Protein AF-A0A7V3RK52-F1 (afdb_monomer)

pLDDT: mean 86.35, std 11.56, range [51.62, 96.75]

Structure (mmCIF, N/CA/C/O backbone):
data_AF-A0A7V3RK52-F1
#
_entry.id   AF-A0A7V3RK52-F1
#
loop_
_atom_site.group_PDB
_atom_site.id
_atom_site.type_symbol
_atom_site.label_atom_id
_atom_site.label_alt_id
_atom_site.label_comp_id
_atom_site.label_asym_id
_atom_site.label_entity_id
_atom_site.label_seq_id
_atom_site.pdbx_PDB_ins_code
_atom_site.Cartn_x
_atom_site.Cartn_y
_atom_site.Cartn_z
_atom_site.occupancy
_atom_site.B_iso_or_equiv
_atom_site.auth_seq_id
_atom_site.auth_comp_id
_atom_site.auth_asym_id
_atom_site.auth_atom_id
_atom_site.pdbx_PDB_model_num
ATOM 1 N N . MET A 1 1 ? 13.527 3.324 5.454 1.00 51.62 1 MET A N 1
ATOM 2 C CA . MET A 1 1 ? 12.072 3.579 5.316 1.00 51.62 1 MET A CA 1
ATOM 3 C C . MET A 1 1 ? 11.923 4.646 4.240 1.00 51.62 1 MET A C 1
ATOM 5 O O . MET A 1 1 ? 12.483 5.712 4.438 1.00 51.62 1 MET A O 1
ATOM 9 N N . MET A 1 2 ? 11.324 4.361 3.076 1.00 53.75 2 MET A N 1
ATOM 10 C CA . MET A 1 2 ? 11.261 5.353 1.985 1.00 53.75 2 MET A CA 1
ATOM 11 C C . MET A 1 2 ? 10.321 6.516 2.338 1.00 53.75 2 MET A C 1
ATOM 13 O O . MET A 1 2 ? 9.265 6.306 2.928 1.00 53.75 2 MET A O 1
ATOM 17 N N . TRP A 1 3 ? 10.708 7.736 1.963 1.00 58.06 3 TRP A N 1
ATOM 18 C CA . TRP A 1 3 ? 10.046 8.989 2.351 1.00 58.06 3 TRP A CA 1
ATOM 19 C C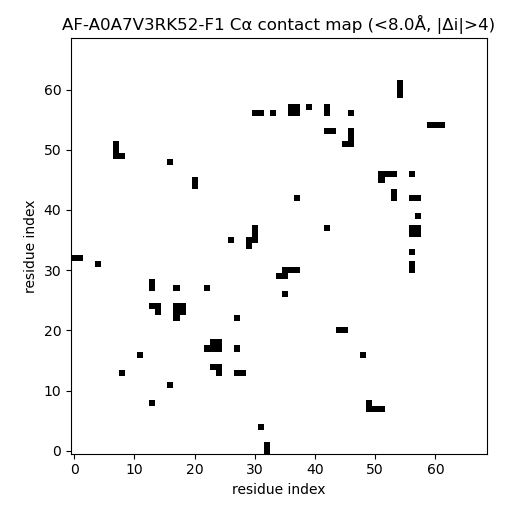 . TRP A 1 3 ? 8.628 9.168 1.783 1.00 58.06 3 TRP A C 1
ATOM 21 O O . TRP A 1 3 ? 7.750 9.666 2.482 1.00 58.06 3 TRP A O 1
ATOM 31 N N . TRP A 1 4 ? 8.356 8.675 0.571 1.00 63.19 4 TRP A N 1
ATOM 32 C CA . TRP A 1 4 ? 7.043 8.805 -0.087 1.00 63.19 4 TRP A CA 1
ATOM 33 C C . TRP A 1 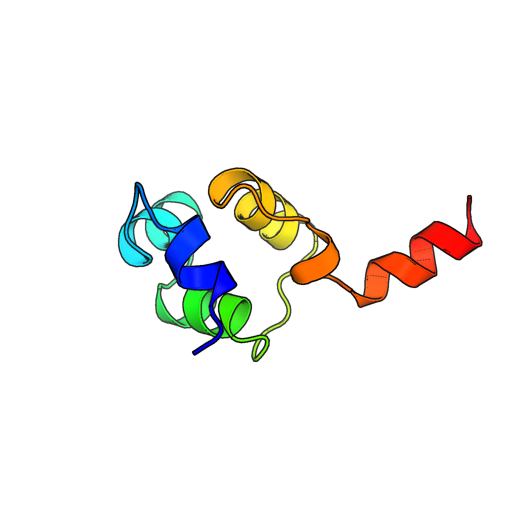4 ? 5.905 8.062 0.635 1.00 63.19 4 TRP A C 1
ATOM 35 O O . TRP A 1 4 ? 4.734 8.361 0.426 1.00 63.19 4 TRP A O 1
ATOM 45 N N . TYR A 1 5 ? 6.247 7.100 1.491 1.00 65.31 5 TYR A N 1
ATOM 46 C CA . TYR A 1 5 ? 5.287 6.289 2.233 1.00 65.31 5 TYR A CA 1
ATOM 47 C C . TYR A 1 5 ? 4.642 7.053 3.403 1.00 65.31 5 TYR A C 1
ATOM 49 O O . TYR A 1 5 ? 3.451 6.887 3.654 1.00 65.31 5 TYR A O 1
ATOM 57 N N . LYS A 1 6 ? 5.400 7.913 4.100 1.00 65.44 6 LYS A N 1
ATOM 58 C CA . LYS A 1 6 ? 4.846 8.746 5.183 1.00 65.44 6 LYS A CA 1
ATOM 59 C C . LYS A 1 6 ? 3.851 9.771 4.639 1.00 65.44 6 LYS A C 1
ATOM 61 O O . LYS A 1 6 ? 2.818 10.005 5.252 1.00 65.44 6 LYS A O 1
ATOM 66 N N . GLU A 1 7 ? 4.157 10.326 3.471 1.00 66.81 7 GLU A N 1
ATOM 67 C CA . GLU A 1 7 ? 3.332 11.337 2.810 1.00 66.81 7 GLU A CA 1
ATOM 68 C C . GLU A 1 7 ? 1.974 10.772 2.362 1.00 66.81 7 GLU A C 1
ATOM 70 O O . GLU A 1 7 ? 0.945 11.424 2.523 1.00 66.81 7 GLU A O 1
ATOM 75 N N . ALA A 1 8 ? 1.956 9.525 1.880 1.00 65.00 8 ALA A N 1
ATOM 76 C CA . ALA A 1 8 ? 0.744 8.845 1.422 1.00 65.00 8 ALA A CA 1
ATOM 77 C C . ALA A 1 8 ? -0.228 8.453 2.558 1.00 65.00 8 ALA A C 1
ATOM 79 O O . ALA A 1 8 ? -1.401 8.206 2.302 1.00 65.00 8 ALA A O 1
ATOM 80 N N . MET A 1 9 ? 0.229 8.401 3.816 1.00 67.81 9 MET A N 1
ATOM 81 C CA . MET A 1 9 ? -0.566 7.934 4.968 1.00 67.81 9 MET A CA 1
ATOM 82 C C . MET A 1 9 ? -1.021 9.055 5.912 1.00 67.81 9 MET A C 1
ATOM 84 O O . MET A 1 9 ? -1.270 8.824 7.090 1.00 67.81 9 MET A O 1
ATOM 88 N N . LYS A 1 10 ? -1.173 10.284 5.406 1.00 66.25 10 LYS A N 1
ATOM 89 C CA . LYS A 1 10 ? -1.564 11.457 6.213 1.00 66.25 10 LYS A CA 1
ATOM 90 C C . LYS A 1 10 ? -2.970 11.393 6.830 1.00 66.25 10 LYS A C 1
ATOM 92 O O . LYS A 1 10 ? -3.255 12.187 7.719 1.00 66.25 10 LYS A O 1
ATOM 97 N N . LYS A 1 11 ? -3.847 10.497 6.361 1.00 68.50 11 LYS A N 1
ATOM 98 C CA . LYS A 1 11 ? -5.261 10.429 6.784 1.00 68.50 11 LYS A CA 1
ATOM 99 C C . LYS A 1 11 ? -5.685 9.110 7.437 1.00 68.50 11 LYS A C 1
ATOM 101 O O . LYS A 1 11 ? -6.679 9.109 8.148 1.00 68.50 11 LYS A O 1
ATOM 106 N N . LEU A 1 12 ? -4.970 8.009 7.192 1.00 77.19 12 LEU A N 1
ATOM 107 C CA . LEU A 1 12 ? -5.310 6.669 7.685 1.00 77.19 12 LEU A CA 1
ATOM 108 C C . LEU A 1 12 ? -4.037 5.885 8.016 1.00 77.19 12 LEU A C 1
ATOM 110 O O . LEU A 1 12 ? -3.017 5.996 7.333 1.00 77.19 12 LEU A O 1
ATOM 114 N N . THR A 1 13 ? -4.111 5.049 9.044 1.00 85.69 13 THR A N 1
ATOM 115 C CA . THR A 1 13 ? -3.050 4.118 9.431 1.00 85.69 13 THR A CA 1
ATOM 116 C C . THR A 1 13 ? -2.949 2.939 8.455 1.00 85.69 13 THR A C 1
ATOM 118 O O . THR A 1 13 ? -3.917 2.556 7.792 1.00 85.69 13 THR A O 1
ATOM 121 N N . GLN A 1 14 ? -1.788 2.266 8.416 1.00 81.62 14 GLN A N 1
ATOM 122 C CA . GLN A 1 14 ? -1.633 1.021 7.642 1.00 81.62 14 GLN A CA 1
ATOM 123 C C . GLN A 1 14 ? -2.690 -0.030 7.994 1.00 81.62 14 GLN A C 1
ATOM 125 O O . GLN A 1 14 ? -3.074 -0.821 7.138 1.00 81.62 14 GLN A O 1
ATOM 130 N N . ALA A 1 15 ? -3.100 -0.094 9.263 1.00 87.88 15 ALA A N 1
ATOM 131 C CA . ALA A 1 15 ? -4.048 -1.093 9.736 1.00 87.88 15 ALA A CA 1
ATOM 132 C C . ALA A 1 15 ? -5.447 -0.850 9.156 1.00 87.88 15 ALA A C 1
ATOM 134 O O . ALA A 1 15 ? -6.093 -1.794 8.710 1.00 87.88 15 ALA A O 1
ATOM 135 N N . GLU A 1 16 ? -5.881 0.408 9.095 1.00 90.94 16 GLU A N 1
ATOM 136 C CA . GLU A 1 16 ? -7.174 0.797 8.523 1.00 90.94 16 GLU A CA 1
ATOM 137 C C . GLU A 1 16 ? -7.213 0.560 7.014 1.00 90.94 16 GLU A C 1
ATOM 139 O O . GLU A 1 16 ? -8.167 -0.025 6.502 1.00 90.94 16 GLU A O 1
ATOM 144 N N . ILE A 1 17 ? -6.138 0.922 6.312 1.00 90.94 17 ILE A N 1
ATOM 145 C CA . ILE A 1 17 ? -6.013 0.688 4.870 1.00 90.94 17 ILE A CA 1
ATOM 146 C C . ILE A 1 17 ? -5.994 -0.814 4.575 1.00 90.94 17 ILE A C 1
ATOM 148 O O . ILE A 1 17 ? -6.721 -1.286 3.705 1.00 90.94 17 ILE A O 1
ATOM 152 N N . ALA A 1 18 ? -5.218 -1.594 5.330 1.00 93.56 18 ALA A N 1
ATOM 153 C CA . ALA A 1 18 ? -5.179 -3.046 5.179 1.00 93.56 18 ALA A CA 1
ATOM 154 C C . ALA A 1 18 ? -6.562 -3.677 5.417 1.00 93.56 18 ALA A C 1
ATOM 156 O O . ALA A 1 18 ? -7.000 -4.504 4.618 1.00 93.56 18 ALA A O 1
ATOM 157 N N . LYS A 1 19 ? -7.285 -3.221 6.451 1.00 94.69 19 LYS A N 1
ATOM 158 C CA . LYS A 1 19 ? -8.659 -3.650 6.743 1.00 94.69 19 LYS A CA 1
ATOM 159 C C . LYS A 1 19 ? -9.610 -3.328 5.587 1.00 94.69 19 LYS A C 1
ATOM 161 O O . LYS A 1 19 ? -10.332 -4.216 5.148 1.00 94.69 19 LYS A O 1
ATOM 166 N N . LYS A 1 20 ? -9.575 -2.101 5.053 1.00 92.88 20 LYS A N 1
ATOM 167 C CA . LYS A 1 20 ? -10.404 -1.679 3.907 1.00 92.88 20 LYS A CA 1
ATOM 168 C C . LYS A 1 20 ? -10.116 -2.499 2.645 1.00 92.88 20 LYS A C 1
ATOM 170 O O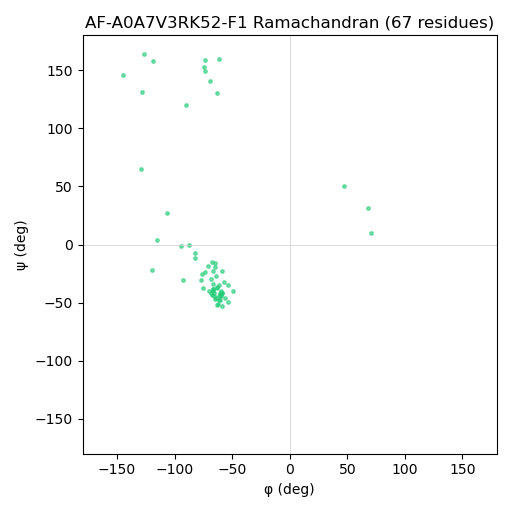 . LYS A 1 20 ? -11.021 -2.805 1.876 1.00 92.88 20 LYS A O 1
ATOM 175 N N . LEU A 1 21 ? -8.857 -2.887 2.452 1.00 94.31 21 LEU A N 1
ATOM 176 C CA . LEU A 1 21 ? -8.412 -3.706 1.326 1.00 94.31 21 LEU A CA 1
ATOM 177 C C . LEU A 1 21 ? -8.633 -5.214 1.527 1.00 94.31 21 LEU A C 1
ATOM 179 O O . LEU A 1 21 ? -8.423 -5.975 0.582 1.00 94.31 21 LEU A O 1
ATOM 183 N N . GLY A 1 22 ? -9.047 -5.651 2.721 1.00 96.19 22 GLY A N 1
ATOM 184 C CA . GLY A 1 22 ? -9.235 -7.066 3.049 1.00 96.19 22 GLY A CA 1
ATOM 185 C C . GLY A 1 22 ? -7.928 -7.863 3.092 1.00 96.19 22 GLY A C 1
ATOM 186 O O . GLY A 1 22 ? -7.918 -9.040 2.745 1.00 96.19 22 GLY A O 1
ATOM 187 N N . ILE A 1 23 ? -6.812 -7.230 3.472 1.00 96.44 23 ILE A N 1
ATOM 188 C CA . ILE A 1 23 ? -5.489 -7.865 3.557 1.00 96.44 23 ILE A CA 1
ATOM 189 C C . ILE A 1 23 ? -4.859 -7.664 4.935 1.00 96.44 23 ILE A C 1
ATOM 191 O O . ILE A 1 23 ? -5.262 -6.794 5.706 1.00 96.44 23 ILE A O 1
ATOM 195 N N . SER A 1 24 ? -3.827 -8.446 5.256 1.00 96.75 24 SER A N 1
ATOM 196 C CA . SER A 1 24 ? -3.097 -8.251 6.508 1.00 96.75 24 SER A CA 1
ATOM 197 C C . SER A 1 24 ? -2.207 -7.006 6.458 1.00 96.75 24 SER A C 1
ATOM 199 O O . SER A 1 24 ? -1.643 -6.638 5.420 1.00 96.75 24 SER A O 1
ATOM 201 N N . ARG A 1 25 ? -2.011 -6.376 7.621 1.00 94.31 25 ARG A N 1
ATOM 202 C CA . ARG A 1 25 ? -1.097 -5.236 7.767 1.00 94.31 25 ARG A CA 1
ATOM 203 C C . ARG A 1 25 ? 0.343 -5.605 7.390 1.00 94.31 25 ARG A C 1
ATOM 205 O O . ARG A 1 25 ? 1.019 -4.806 6.745 1.00 94.31 25 ARG A O 1
ATOM 212 N N . GLN A 1 26 ? 0.823 -6.803 7.758 1.00 94.00 26 GLN A N 1
ATOM 213 C CA . GLN A 1 26 ? 2.151 -7.270 7.332 1.00 94.00 26 GLN A CA 1
ATOM 214 C C . GLN A 1 26 ? 2.252 -7.375 5.809 1.00 94.00 26 GLN A C 1
ATOM 216 O O . GLN A 1 26 ? 3.271 -6.963 5.255 1.00 94.00 26 GLN A O 1
ATOM 221 N N . TYR A 1 27 ? 1.216 -7.88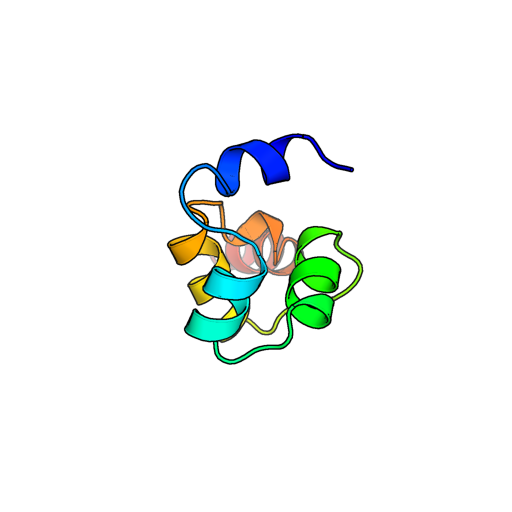4 5.138 1.00 95.38 27 TYR A N 1
ATOM 222 C CA . TYR A 1 27 ? 1.215 -8.022 3.685 1.00 95.38 27 TYR A CA 1
ATOM 223 C C . TYR A 1 27 ? 1.268 -6.656 2.996 1.00 95.38 27 TYR A C 1
ATOM 225 O O . TYR A 1 27 ? 2.141 -6.427 2.156 1.00 95.38 27 TYR A O 1
ATOM 233 N N . LEU A 1 28 ? 0.435 -5.704 3.438 1.00 93.62 28 LEU A N 1
ATOM 234 C CA . LEU A 1 28 ? 0.493 -4.318 2.967 1.00 93.62 28 LEU A CA 1
ATOM 235 C C . LEU A 1 28 ? 1.885 -3.701 3.186 1.00 93.62 28 LEU A C 1
ATOM 237 O O . LEU A 1 28 ? 2.453 -3.109 2.273 1.00 93.62 28 LEU A O 1
ATOM 241 N N . ASN A 1 29 ? 2.481 -3.879 4.367 1.00 91.94 29 ASN A N 1
ATOM 242 C CA . ASN A 1 29 ? 3.826 -3.375 4.656 1.00 91.94 29 ASN A CA 1
ATOM 243 C C . ASN A 1 29 ? 4.904 -4.019 3.763 1.00 91.94 29 ASN A C 1
ATOM 245 O O . ASN A 1 29 ? 5.839 -3.342 3.336 1.00 91.94 29 ASN A O 1
ATOM 249 N N . GLY A 1 30 ? 4.782 -5.314 3.458 1.00 94.00 30 GLY A N 1
ATOM 250 C CA . GLY A 1 30 ? 5.657 -6.009 2.513 1.00 94.00 30 GLY A CA 1
ATOM 251 C C . GLY A 1 30 ? 5.581 -5.407 1.110 1.00 94.00 30 GLY A C 1
ATOM 252 O O . GLY A 1 30 ? 6.622 -5.159 0.500 1.00 94.00 30 GLY A O 1
ATOM 253 N N . ILE A 1 31 ? 4.366 -5.097 0.647 1.00 93.69 31 ILE A N 1
ATOM 254 C CA . ILE A 1 31 ? 4.117 -4.439 -0.642 1.00 93.69 31 ILE A CA 1
ATOM 255 C C . ILE A 1 31 ? 4.744 -3.043 -0.678 1.00 93.69 31 ILE A C 1
ATOM 257 O O . ILE A 1 31 ? 5.521 -2.735 -1.577 1.00 93.69 31 ILE A O 1
ATOM 261 N N . LEU A 1 32 ? 4.471 -2.208 0.327 1.00 88.50 32 LEU A N 1
ATOM 262 C CA . LEU A 1 32 ? 4.956 -0.821 0.367 1.00 88.50 32 LEU A CA 1
ATOM 263 C C . LEU A 1 32 ? 6.48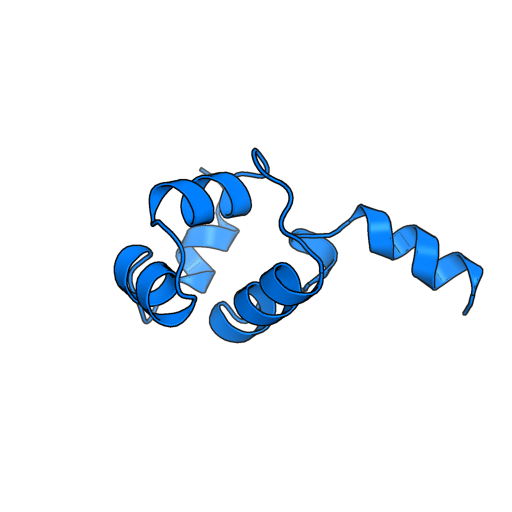0 -0.718 0.510 1.00 88.50 32 LEU A C 1
ATOM 265 O O . LEU A 1 32 ? 7.076 0.286 0.127 1.00 88.50 32 LEU A O 1
ATOM 269 N N . ARG A 1 33 ? 7.122 -1.764 1.038 1.00 88.00 33 ARG A N 1
ATOM 270 C CA . ARG A 1 33 ? 8.585 -1.890 1.098 1.00 88.00 33 ARG A CA 1
ATOM 271 C C . ARG A 1 33 ? 9.198 -2.513 -0.159 1.00 88.00 33 ARG A C 1
ATOM 273 O O . ARG A 1 33 ? 10.410 -2.696 -0.182 1.00 88.00 33 ARG A O 1
ATOM 280 N N . GLY A 1 34 ? 8.390 -2.876 -1.155 1.00 89.12 34 GLY A N 1
ATOM 281 C CA . GLY A 1 34 ? 8.844 -3.543 -2.378 1.00 89.12 34 GLY A CA 1
ATOM 282 C C . GLY A 1 34 ? 9.300 -4.991 -2.175 1.00 89.12 34 GLY A C 1
ATOM 283 O O . GLY A 1 34 ? 9.854 -5.584 -3.092 1.00 89.12 34 GLY A O 1
ATOM 284 N N . LYS A 1 35 ? 9.071 -5.578 -0.992 1.00 92.44 35 LYS A N 1
ATOM 285 C CA . LYS A 1 35 ? 9.421 -6.979 -0.696 1.00 92.44 35 LYS A CA 1
ATOM 286 C C . LYS A 1 35 ? 8.444 -7.967 -1.321 1.00 92.44 35 LYS A C 1
ATOM 288 O O . LYS A 1 35 ? 8.778 -9.127 -1.519 1.00 92.44 35 LYS A O 1
ATOM 293 N N . VAL A 1 36 ? 7.220 -7.514 -1.565 1.00 95.00 36 VAL A N 1
ATOM 294 C CA . VAL A 1 36 ? 6.130 -8.321 -2.100 1.00 95.00 36 VAL A CA 1
ATOM 295 C C . VAL A 1 36 ? 5.546 -7.597 -3.295 1.00 95.00 36 VAL A C 1
ATOM 297 O O . VAL A 1 36 ? 5.209 -6.417 -3.207 1.00 95.00 36 VAL A O 1
ATOM 300 N N . ARG A 1 37 ? 5.375 -8.315 -4.403 1.00 94.06 37 ARG A N 1
ATOM 301 C CA . ARG A 1 37 ? 4.683 -7.777 -5.569 1.00 94.06 37 ARG A CA 1
ATOM 302 C C . ARG A 1 37 ? 3.182 -8.073 -5.473 1.00 94.06 37 ARG A C 1
ATOM 304 O O . ARG A 1 37 ? 2.810 -9.244 -5.434 1.00 94.06 37 ARG A O 1
ATOM 311 N N . PRO A 1 38 ? 2.307 -7.055 -5.454 1.00 96.00 38 PRO A N 1
ATOM 312 C CA . PRO A 1 38 ? 0.866 -7.278 -5.475 1.00 96.00 38 PRO A CA 1
ATOM 313 C C . PRO A 1 38 ? 0.378 -7.711 -6.866 1.00 96.00 38 PRO A C 1
ATOM 315 O O . PRO A 1 38 ? 0.930 -7.319 -7.898 1.00 96.00 38 PRO A O 1
ATOM 318 N N . GLY A 1 39 ? -0.723 -8.464 -6.910 1.00 96.50 39 GLY A N 1
ATOM 319 C CA . GLY A 1 39 ? -1.464 -8.697 -8.154 1.00 96.50 39 GLY A CA 1
ATOM 320 C C . GLY A 1 39 ? -2.011 -7.389 -8.744 1.00 96.50 39 GLY A C 1
ATOM 321 O O . GLY A 1 39 ? -2.168 -6.404 -8.026 1.00 96.50 39 GLY A O 1
ATOM 322 N N . VAL A 1 40 ? -2.330 -7.371 -10.045 1.00 95.19 40 VAL A N 1
ATOM 323 C CA . VAL A 1 40 ? -2.765 -6.154 -10.775 1.00 95.19 40 VAL A CA 1
ATOM 324 C C . VAL A 1 40 ? -3.950 -5.471 -10.083 1.00 95.19 40 VAL A C 1
ATOM 326 O O . VAL A 1 40 ? -3.892 -4.283 -9.779 1.00 95.19 40 VAL A O 1
ATOM 329 N N . LYS A 1 41 ? -4.993 -6.243 -9.754 1.00 96.06 41 LYS A N 1
ATOM 330 C CA . LYS A 1 41 ? -6.206 -5.737 -9.094 1.00 96.06 41 LYS A CA 1
ATOM 331 C C . LYS A 1 41 ? -5.911 -5.099 -7.734 1.00 96.06 41 LYS A C 1
ATOM 333 O O . LYS A 1 41 ? -6.435 -4.036 -7.424 1.00 96.06 41 LYS A O 1
ATOM 338 N N . LEU A 1 42 ? -5.072 -5.744 -6.921 1.00 96.56 42 LEU A N 1
ATOM 339 C CA . LEU A 1 42 ? -4.705 -5.226 -5.603 1.00 96.56 42 LEU A CA 1
ATOM 340 C C . LEU A 1 42 ? -3.812 -3.986 -5.722 1.00 96.56 42 LEU A C 1
ATOM 342 O O . LEU A 1 42 ? -4.001 -3.030 -4.980 1.00 96.56 42 LEU A O 1
ATOM 346 N N . ALA A 1 43 ? -2.877 -3.984 -6.673 1.00 96.12 43 ALA A N 1
ATOM 347 C CA . ALA A 1 43 ? -2.032 -2.831 -6.953 1.00 96.12 43 ALA A CA 1
ATOM 348 C C . ALA A 1 43 ? -2.865 -1.598 -7.338 1.00 96.12 43 ALA A C 1
ATOM 350 O O . ALA A 1 43 ? -2.585 -0.517 -6.834 1.00 96.12 43 ALA A O 1
ATOM 351 N N . GLY A 1 44 ? -3.909 -1.767 -8.159 1.00 95.88 44 GLY A N 1
ATOM 352 C CA . GLY A 1 44 ? -4.855 -0.696 -8.497 1.00 95.88 44 GLY A CA 1
ATOM 353 C C . GLY A 1 44 ? -5.548 -0.121 -7.262 1.00 95.88 44 GLY A C 1
ATOM 354 O O . GLY A 1 44 ? -5.432 1.069 -6.992 1.00 95.88 44 GLY A O 1
ATOM 355 N N . LYS A 1 45 ? -6.149 -0.983 -6.433 1.00 95.69 45 LYS A N 1
ATOM 356 C CA . LYS A 1 45 ? -6.814 -0.551 -5.191 1.00 95.69 45 LYS A CA 1
ATOM 357 C C . LYS A 1 45 ? -5.874 0.177 -4.225 1.00 95.69 45 LYS A C 1
ATOM 359 O O . LYS A 1 45 ? -6.261 1.166 -3.617 1.00 95.69 45 LYS A O 1
ATOM 364 N N . ILE A 1 46 ? -4.640 -0.310 -4.063 1.00 93.38 46 ILE A N 1
ATOM 365 C CA . ILE A 1 46 ? -3.639 0.344 -3.204 1.00 93.38 46 ILE A CA 1
ATOM 366 C C . ILE A 1 46 ? -3.248 1.707 -3.783 1.00 93.38 46 ILE A C 1
ATOM 368 O O . ILE A 1 46 ? -3.096 2.663 -3.029 1.00 93.38 46 ILE A O 1
ATOM 372 N N . ALA A 1 47 ? -3.064 1.791 -5.103 1.00 93.50 47 ALA A N 1
ATOM 373 C CA . ALA A 1 47 ? -2.707 3.027 -5.785 1.00 93.50 47 ALA A CA 1
ATOM 374 C C . ALA A 1 47 ? -3.780 4.109 -5.608 1.00 93.50 47 ALA A C 1
ATOM 376 O O . ALA A 1 47 ? -3.439 5.241 -5.272 1.00 93.50 47 ALA A O 1
ATOM 377 N N . GLU A 1 48 ? -5.052 3.738 -5.754 1.00 92.69 48 GLU A N 1
ATOM 378 C CA . GLU A 1 48 ? -6.203 4.613 -5.512 1.00 92.69 48 GLU A CA 1
ATOM 379 C C . GLU A 1 48 ? -6.274 5.063 -4.048 1.00 92.69 48 GLU A C 1
ATOM 381 O O . GLU A 1 48 ? -6.308 6.260 -3.773 1.00 92.69 48 GLU A O 1
ATOM 386 N N . GLU A 1 49 ? -6.226 4.122 -3.099 1.00 91.00 49 GLU A N 1
ATOM 387 C CA . GLU A 1 49 ? -6.385 4.424 -1.671 1.00 91.00 49 GLU A CA 1
ATOM 388 C C . GLU A 1 49 ? -5.271 5.329 -1.125 1.00 91.00 49 GLU A C 1
ATOM 390 O O . GLU A 1 49 ? -5.510 6.184 -0.275 1.00 91.00 49 GLU A O 1
ATOM 395 N N . LEU A 1 50 ? -4.042 5.139 -1.611 1.00 88.50 50 LEU A N 1
ATOM 396 C CA . LEU A 1 50 ? -2.867 5.903 -1.187 1.00 88.50 50 LEU A CA 1
ATOM 397 C C . LEU A 1 50 ? -2.568 7.110 -2.079 1.00 88.50 50 LEU A C 1
ATOM 399 O O . LEU A 1 50 ? -1.591 7.815 -1.823 1.00 88.50 50 LEU A O 1
ATOM 403 N N . ASN A 1 51 ? -3.362 7.327 -3.130 1.00 89.00 51 ASN A N 1
ATOM 404 C CA . ASN A 1 51 ? -3.127 8.331 -4.165 1.00 89.00 51 ASN A CA 1
ATOM 405 C C . ASN A 1 51 ? -1.672 8.321 -4.688 1.00 89.00 51 ASN A C 1
ATOM 407 O O . ASN A 1 51 ? -0.973 9.337 -4.720 1.00 89.00 51 ASN A O 1
ATOM 411 N N . ILE A 1 52 ? -1.186 7.135 -5.058 1.00 89.25 52 ILE A N 1
ATOM 412 C CA . ILE A 1 52 ? 0.147 6.929 -5.638 1.00 89.25 52 ILE A CA 1
ATOM 413 C C . ILE A 1 52 ? 0.035 6.343 -7.042 1.00 89.25 52 ILE A C 1
ATOM 415 O O . ILE A 1 52 ? -0.934 5.681 -7.392 1.00 89.25 52 ILE A O 1
ATOM 419 N N . SER A 1 53 ? 1.077 6.518 -7.853 1.00 91.38 53 SER A N 1
ATOM 420 C CA . SER A 1 53 ? 1.125 5.884 -9.171 1.00 91.38 53 SER A CA 1
ATOM 421 C C . SER A 1 53 ? 1.134 4.354 -9.063 1.00 91.38 53 SER A C 1
ATOM 423 O O . SER A 1 53 ? 1.993 3.780 -8.390 1.00 91.38 53 SER A O 1
ATOM 425 N N . PHE A 1 54 ? 0.249 3.697 -9.818 1.00 93.19 54 PHE A N 1
ATOM 426 C CA . PHE A 1 54 ? 0.213 2.242 -10.000 1.00 93.19 54 PHE A CA 1
ATOM 427 C C . PHE A 1 54 ? 1.584 1.649 -10.368 1.00 93.19 54 PHE A C 1
ATOM 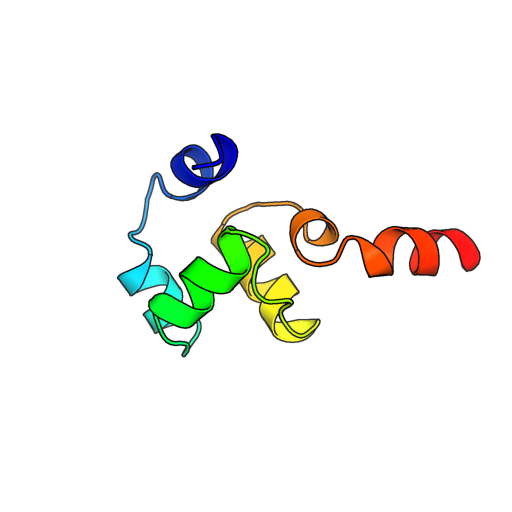429 O O . PHE A 1 54 ? 1.991 0.617 -9.832 1.00 93.19 54 PHE A O 1
ATOM 436 N N . PHE A 1 55 ? 2.352 2.336 -11.219 1.00 92.50 55 PHE A N 1
ATOM 437 C CA . PHE A 1 55 ? 3.667 1.869 -11.666 1.00 92.50 55 PHE A CA 1
ATOM 438 C C . PHE A 1 55 ? 4.726 1.849 -10.558 1.00 92.50 55 PHE A C 1
ATOM 440 O O . PHE A 1 55 ? 5.741 1.180 -10.718 1.00 92.50 55 PHE A O 1
ATOM 447 N N . LYS A 1 56 ? 4.498 2.510 -9.412 1.00 89.31 56 LYS A N 1
ATOM 448 C CA . LYS A 1 56 ? 5.361 2.331 -8.230 1.00 89.31 56 LYS A CA 1
ATOM 449 C C . LYS A 1 56 ? 5.215 0.934 -7.620 1.00 89.31 56 LYS A C 1
ATOM 451 O O . LYS A 1 56 ? 6.166 0.426 -7.041 1.00 89.31 56 LYS A O 1
ATOM 456 N N . LEU A 1 57 ? 4.040 0.318 -7.756 1.00 92.25 57 LEU A N 1
ATOM 457 C CA . LEU A 1 57 ? 3.745 -1.032 -7.264 1.00 92.25 57 LEU A CA 1
ATOM 458 C C . LEU A 1 57 ? 4.001 -2.097 -8.338 1.00 92.25 5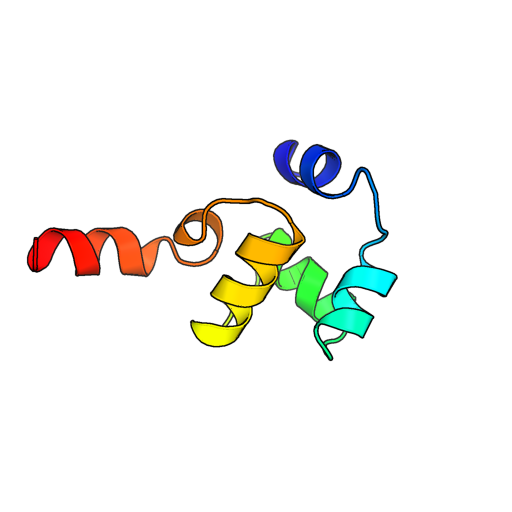7 LEU A C 1
ATOM 460 O O . LEU A 1 57 ? 4.351 -3.234 -8.022 1.00 92.25 57 LEU A O 1
ATOM 464 N N . ARG A 1 58 ? 3.816 -1.728 -9.611 1.00 92.94 58 ARG A N 1
ATOM 465 C CA . ARG A 1 58 ? 3.980 -2.597 -10.784 1.00 92.94 58 ARG A CA 1
ATOM 466 C C . ARG A 1 58 ? 4.879 -1.975 -11.855 1.00 92.94 58 ARG A C 1
ATOM 468 O O . ARG A 1 58 ? 4.409 -1.683 -12.956 1.00 92.94 58 ARG A O 1
ATOM 475 N N . PRO A 1 59 ? 6.175 -1.768 -11.556 1.00 90.62 59 PRO A N 1
ATOM 476 C CA . PRO A 1 59 ? 7.107 -1.196 -12.524 1.00 90.62 59 PRO A CA 1
ATOM 477 C C . PRO A 1 59 ? 7.315 -2.096 -13.752 1.00 90.62 59 PRO A C 1
ATOM 479 O O . PRO A 1 59 ? 7.538 -1.581 -14.838 1.00 90.62 59 PRO A O 1
ATOM 482 N N . ASP A 1 60 ? 7.142 -3.415 -13.615 1.00 90.25 60 ASP A N 1
ATOM 483 C CA . ASP A 1 60 ? 7.181 -4.389 -14.720 1.00 90.25 60 ASP A CA 1
ATOM 484 C C . ASP A 1 60 ? 6.177 -4.109 -15.830 1.00 90.25 60 ASP A C 1
ATOM 486 O O . ASP A 1 60 ? 6.420 -4.427 -16.989 1.00 90.25 60 ASP A O 1
ATOM 490 N N . LEU A 1 61 ? 5.026 -3.542 -15.477 1.00 91.44 61 LEU A N 1
ATOM 491 C CA . LEU A 1 61 ? 3.975 -3.283 -16.450 1.00 91.44 61 LEU A CA 1
ATOM 492 C C . LEU A 1 61 ? 4.213 -1.985 -17.223 1.00 91.44 61 LEU A C 1
ATOM 494 O O . LEU A 1 61 ? 3.554 -1.756 -18.233 1.00 91.44 61 LEU A O 1
ATOM 498 N N . LYS A 1 62 ? 5.157 -1.146 -16.780 1.00 87.62 62 LYS A N 1
ATOM 499 C CA . LYS A 1 62 ? 5.477 0.115 -17.453 1.00 87.62 62 LYS A CA 1
ATOM 500 C C . LYS A 1 62 ? 6.072 -0.138 -18.836 1.00 87.62 62 LYS A C 1
ATOM 502 O O . LYS A 1 62 ? 5.658 0.498 -19.801 1.00 87.62 62 LYS A O 1
ATOM 507 N N . ASP A 1 63 ? 6.999 -1.084 -18.926 1.00 84.31 63 ASP A N 1
ATOM 508 C CA . ASP A 1 63 ? 7.666 -1.422 -20.185 1.00 84.31 63 ASP A CA 1
ATOM 509 C C . ASP A 1 63 ? 6.770 -2.276 -21.086 1.00 84.31 63 ASP A C 1
ATOM 511 O O . ASP A 1 63 ? 6.801 -2.126 -22.305 1.00 84.31 63 ASP A O 1
ATOM 515 N N . LEU A 1 64 ? 5.896 -3.099 -20.491 1.00 85.44 64 LEU A N 1
ATOM 516 C CA . LEU A 1 64 ? 4.892 -3.850 -21.241 1.00 85.44 64 LEU A CA 1
ATOM 517 C C . LEU A 1 64 ? 3.937 -2.911 -21.988 1.00 85.44 64 LEU A C 1
ATOM 519 O O . LEU A 1 64 ? 3.706 -3.110 -23.172 1.00 85.44 64 LEU A O 1
ATOM 523 N N . ILE A 1 65 ? 3.406 -1.883 -21.320 1.00 84.38 65 ILE A N 1
ATOM 524 C CA . ILE A 1 65 ? 2.455 -0.945 -21.935 1.00 84.38 65 ILE A CA 1
ATOM 525 C C . ILE A 1 65 ? 3.124 -0.120 -23.040 1.00 84.38 65 ILE A C 1
ATOM 527 O O . ILE A 1 65 ? 2.539 0.040 -24.104 1.00 84.38 65 ILE A O 1
A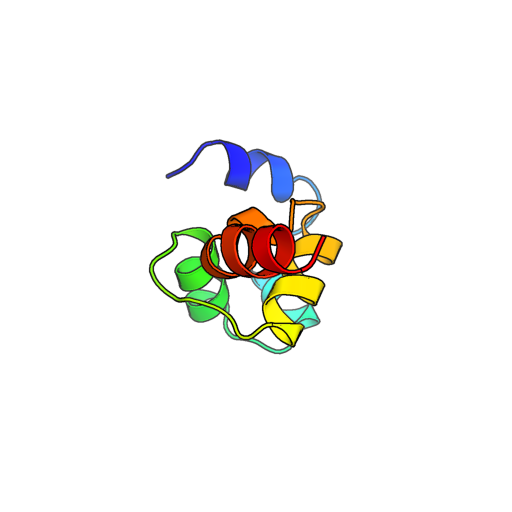TOM 531 N N . LYS A 1 66 ? 4.369 0.328 -22.836 1.00 82.56 66 LYS A N 1
ATOM 532 C CA . LYS A 1 66 ? 5.144 1.049 -23.863 1.00 82.56 66 LYS A CA 1
ATOM 533 C C . LYS A 1 66 ? 5.366 0.259 -25.152 1.00 82.56 66 LYS A C 1
ATOM 535 O O . LYS A 1 66 ? 5.659 0.859 -26.170 1.00 82.56 66 LYS A O 1
ATOM 540 N N . LYS A 1 67 ? 5.300 -1.073 -25.110 1.00 80.38 67 LYS A N 1
ATOM 541 C CA . LYS A 1 67 ? 5.449 -1.911 -26.306 1.00 80.38 67 LYS A CA 1
ATOM 542 C C . LYS A 1 67 ? 4.211 -1.863 -27.213 1.00 80.38 67 LYS A C 1
ATOM 544 O O . LYS A 1 67 ? 4.321 -2.177 -28.392 1.00 80.38 67 LYS A O 1
ATOM 549 N N . TYR A 1 68 ? 3.048 -1.531 -26.655 1.00 79.12 68 TYR A N 1
ATOM 550 C CA . TYR A 1 68 ? 1.753 -1.586 -27.342 1.00 79.12 68 TYR A CA 1
ATOM 551 C C . TYR A 1 68 ? 1.093 -0.207 -27.517 1.00 79.12 68 TYR A C 1
ATOM 553 O O . TYR A 1 68 ? -0.036 -0.146 -27.999 1.00 79.12 68 TYR A O 1
ATOM 561 N N . LEU A 1 69 ? 1.773 0.869 -27.112 1.00 70.00 69 LEU A N 1
ATOM 562 C CA . LEU A 1 69 ? 1.411 2.268 -27.361 1.00 70.00 69 LEU A CA 1
ATOM 563 C C . LEU A 1 69 ? 2.442 2.884 -28.303 1.00 70.00 69 LEU A C 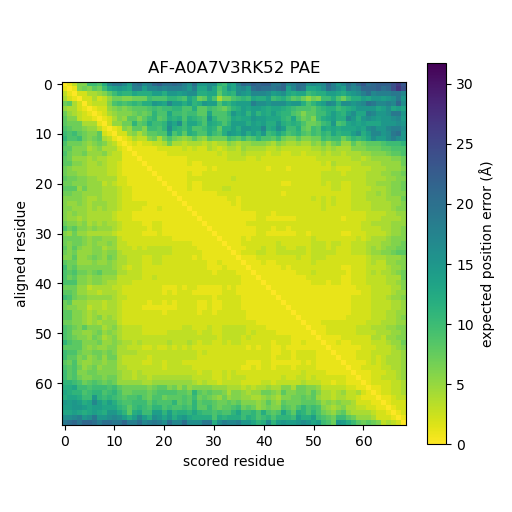1
ATOM 565 O O . LEU A 1 69 ? 2.021 3.667 -29.177 1.00 70.00 69 LEU A O 1
#

Foldseek 3Di:
DDPLVVVLCPDHDLCVLCVVLVHDSVQSVCQVVVVDQDDLVSLVSVCVSSVHDSCVRVVVVVVVVVVVD

Sequence (69 aa):
MMWWYKEAMKKLTQAEIAKKLGISRQYLNGILRGKVRPGVKLAGKIAEELNISFFKLRPDLKDLIKKYL

Secondary structure (DSSP, 8-state):
--THHHHHTSSS-HHHHHHHHTS-HHHHHHHHTTSSPPPHHHHHHHHHHTT--GGGT-THHHHHHHTT-

Nearest PDB structures (foldseek):
  2xi8-assembly1_A  TM=7.743E-01  e=8.397E-03  Enterococcus faecalis
  2lyp-assembly1_A  TM=7.607E-01  e=9.480E-03  Enterococcus faecalis
  2lyl-assembly1_B  TM=7.525E-01  e=1.208E-02  Enterococcus faecalis
  2eby-assembly1_B  TM=6.644E-01  e=1.072E-01  Escherichia coli
  6f8s-assembly1_C  TM=5.786E-01  e=1.452E-01  Pseudomonas putida

Mean predicted aligned error: 5.01 Å

Solvent-accessible surface area (backbone atoms only — not comparable to full-atom values): 4183 Å² total; per-residue (Å²): 133,73,73,72,59,63,68,46,43,78,86,52,55,66,59,57,53,16,57,77,71,74,47,54,47,68,56,51,51,32,37,80,69,68,77,38,80,61,55,72,73,56,31,48,55,50,16,63,77,39,73,46,66,48,51,79,64,41,55,76,54,53,62,57,50,63,75,80,106

Radius of gyration: 12.33 Å; Cα contacts (8 Å, |Δi|>4): 51; chains: 1; bounding box: 22×20×37 Å